Protein AF-A0A5D6Y4I4-F1 (afdb_monomer_lite)

Radius of gyration: 19.51 Å; chains: 1; bounding box: 63×28×42 Å

Sequence (166 aa):
MLDFLAGAKHALESTTLAMFSREFANFVTGATDKSEAADRLHSVLEPVSLDAFKDFIRQSERSGIRMEMLKLTIHAAYLVGAQYDRVPRGPTRNSLGAEVGGVPVDERLRIQVCFEITEHVNVKLPDDPEPGPVAKQNVAIWQFESLVTSLDAIEWRIEPLNLVSR

Secondary structure (DSSP, 8-state):
-HHHHHHHHHHHHHHHHHHT-HHHHHHHHTS-S--HHHHHHHHHB-HHHHHHHHHHHHHHHHTT-EEEEEEEEEEEEEEEEEEEEEEEPP--B-TTS-B-SSPPEEEEEEEEEEEEEEEEEEEE-TT-SSPPEEEEEEEEEEEEEEE-SSSS---EEEEEEEEE--

Structure (mmCIF, N/CA/C/O backbone):
data_AF-A0A5D6Y4I4-F1
#
_entry.id   AF-A0A5D6Y4I4-F1
#
loop_
_atom_site.group_PDB
_atom_site.id
_atom_site.type_symbol
_atom_site.label_atom_id
_atom_site.label_alt_id
_atom_site.label_comp_id
_atom_site.label_asym_id
_atom_site.label_entity_id
_atom_site.label_seq_id
_atom_site.pdbx_PDB_ins_code
_atom_site.Cartn_x
_atom_site.Cartn_y
_atom_site.Cartn_z
_atom_site.occupancy
_atom_site.B_iso_or_equiv
_atom_site.auth_seq_id
_atom_site.auth_comp_id
_atom_site.auth_asym_id
_atom_site.auth_atom_id
_atom_site.pdbx_PDB_model_num
ATOM 1 N N . MET A 1 1 ? 2.269 -12.316 -17.055 1.00 77.56 1 MET A N 1
ATOM 2 C CA . MET A 1 1 ? 1.259 -11.234 -16.931 1.00 77.56 1 MET A CA 1
ATOM 3 C C . MET A 1 1 ? 0.217 -11.554 -15.868 1.00 77.56 1 MET A C 1
ATOM 5 O O . MET A 1 1 ? 0.064 -10.764 -14.947 1.00 77.56 1 MET A O 1
ATOM 9 N N . LEU A 1 2 ? -0.460 -12.707 -15.952 1.00 85.62 2 LEU A N 1
ATOM 10 C CA . LEU A 1 2 ? -1.389 -13.158 -14.905 1.00 85.62 2 LEU A CA 1
ATOM 11 C C . LEU A 1 2 ? -0.712 -13.240 -13.528 1.00 85.62 2 LEU A C 1
ATOM 13 O O . LEU A 1 2 ? -1.247 -12.695 -12.568 1.00 85.62 2 LEU A O 1
ATOM 17 N N . ASP A 1 3 ? 0.497 -13.803 -13.463 1.00 87.62 3 ASP A N 1
ATOM 18 C CA . ASP A 1 3 ? 1.256 -13.916 -12.206 1.00 87.62 3 ASP A CA 1
ATOM 19 C C . ASP A 1 3 ? 1.609 -12.552 -11.605 1.00 87.62 3 ASP A C 1
ATOM 21 O O . ASP A 1 3 ? 1.513 -12.359 -10.396 1.00 87.62 3 ASP A O 1
ATOM 25 N N . PHE A 1 4 ? 1.945 -11.573 -12.453 1.00 88.50 4 PHE A N 1
ATOM 26 C CA . PHE A 1 4 ? 2.218 -10.207 -12.006 1.00 88.50 4 PHE A CA 1
ATOM 27 C C . PHE A 1 4 ? 0.968 -9.565 -11.400 1.00 88.50 4 PHE A C 1
ATOM 29 O O . PHE A 1 4 ? 1.031 -9.048 -10.292 1.00 88.50 4 PHE A O 1
ATOM 36 N N . LEU A 1 5 ? -0.183 -9.631 -12.081 1.00 92.25 5 LEU A N 1
ATOM 37 C CA . LEU A 1 5 ? -1.432 -9.075 -11.549 1.00 92.25 5 LEU A CA 1
ATOM 38 C C . LEU A 1 5 ? -1.883 -9.798 -10.272 1.00 92.25 5 LEU A C 1
ATOM 40 O O . LEU A 1 5 ? -2.375 -9.149 -9.353 1.00 92.25 5 LEU A O 1
ATOM 44 N N . ALA A 1 6 ? -1.687 -11.115 -10.178 1.00 91.69 6 ALA A N 1
ATOM 45 C CA . ALA A 1 6 ? -1.949 -11.865 -8.952 1.00 91.69 6 ALA A CA 1
ATOM 46 C C . ALA A 1 6 ? -1.058 -11.382 -7.794 1.00 91.69 6 ALA A C 1
ATOM 48 O O . ALA A 1 6 ? -1.565 -11.100 -6.706 1.00 91.69 6 ALA A O 1
ATOM 49 N N . GLY A 1 7 ? 0.243 -11.202 -8.045 1.00 91.44 7 GLY A N 1
ATOM 50 C CA . GLY A 1 7 ? 1.181 -10.621 -7.084 1.00 91.44 7 GLY A CA 1
ATOM 51 C C . GLY A 1 7 ? 0.814 -9.189 -6.691 1.00 91.44 7 GLY A C 1
ATOM 52 O O . GLY A 1 7 ? 0.805 -8.863 -5.508 1.00 91.44 7 GLY A O 1
ATOM 53 N N . ALA A 1 8 ? 0.418 -8.354 -7.653 1.00 91.81 8 ALA A N 1
ATOM 54 C CA . ALA A 1 8 ? 0.005 -6.973 -7.421 1.00 91.81 8 ALA A CA 1
ATOM 55 C C . ALA A 1 8 ? -1.264 -6.886 -6.553 1.00 91.81 8 ALA A C 1
ATOM 57 O O . ALA A 1 8 ? -1.331 -6.053 -5.653 1.00 91.81 8 ALA A O 1
ATOM 58 N N . LYS A 1 9 ? -2.245 -7.779 -6.761 1.00 93.75 9 LYS A N 1
ATOM 59 C CA . LYS A 1 9 ? -3.434 -7.892 -5.895 1.00 93.75 9 LYS A CA 1
ATOM 60 C C . LYS A 1 9 ? -3.056 -8.273 -4.465 1.00 93.75 9 LYS A C 1
ATOM 62 O O . LYS A 1 9 ? -3.550 -7.657 -3.525 1.00 93.75 9 LYS A O 1
ATOM 67 N N . HIS A 1 10 ? -2.174 -9.260 -4.307 1.00 92.38 10 HIS A N 1
ATOM 68 C CA . HIS A 1 10 ? -1.696 -9.670 -2.988 1.00 92.38 10 HIS A CA 1
ATOM 69 C C . HIS A 1 10 ? -0.935 -8.538 -2.285 1.00 92.38 10 HIS A C 1
ATOM 71 O O . HIS A 1 10 ? -1.142 -8.282 -1.098 1.00 92.38 10 HIS A O 1
ATOM 77 N N . ALA A 1 11 ? -0.079 -7.829 -3.022 1.00 91.25 11 ALA A N 1
ATOM 78 C CA . ALA A 1 11 ? 0.660 -6.687 -2.511 1.00 91.25 11 ALA A CA 1
ATOM 79 C C . ALA A 1 11 ? -0.280 -5.554 -2.074 1.00 91.25 11 ALA A C 1
ATOM 81 O O . ALA A 1 11 ? -0.113 -5.045 -0.972 1.00 91.25 11 ALA A O 1
ATOM 82 N N . LEU A 1 12 ? -1.297 -5.223 -2.878 1.00 92.19 12 LEU A N 1
ATOM 83 C CA . LEU A 1 12 ? -2.336 -4.255 -2.519 1.00 92.19 12 LEU A CA 1
ATOM 84 C C . LEU A 1 12 ? -3.022 -4.620 -1.205 1.00 92.19 12 LEU A C 1
ATOM 86 O O . LEU A 1 12 ? -2.976 -3.854 -0.249 1.00 92.19 12 LEU A O 1
ATOM 90 N N . GLU A 1 13 ? -3.633 -5.803 -1.150 1.00 92.62 13 GLU A N 1
ATOM 91 C CA . GLU A 1 13 ? -4.399 -6.243 0.015 1.00 92.62 13 GLU A CA 1
ATOM 92 C C . GLU A 1 13 ? -3.547 -6.227 1.282 1.00 92.62 13 GLU A C 1
ATOM 94 O O . GLU A 1 13 ? -3.915 -5.633 2.295 1.00 92.62 13 GLU A O 1
ATOM 99 N N . SER A 1 14 ? -2.372 -6.838 1.210 1.00 91.94 14 SER A N 1
ATOM 100 C CA . SER A 1 14 ? -1.529 -7.021 2.379 1.00 91.94 14 SER A CA 1
ATOM 101 C C . SER A 1 14 ? -0.873 -5.732 2.880 1.00 91.94 14 SER A C 1
ATOM 103 O O . SER A 1 14 ? -0.790 -5.524 4.091 1.00 91.94 14 SER A O 1
ATOM 105 N N . THR A 1 15 ? -0.458 -4.845 1.974 1.00 92.31 15 THR A N 1
ATOM 106 C CA . THR A 1 15 ? 0.097 -3.533 2.322 1.00 92.31 15 THR A CA 1
ATOM 107 C C . THR A 1 15 ? -0.994 -2.619 2.871 1.00 92.31 15 THR A C 1
ATOM 109 O O . THR A 1 15 ? -0.792 -2.013 3.918 1.00 92.31 15 THR A O 1
ATOM 112 N N . THR A 1 16 ? -2.178 -2.563 2.252 1.00 91.81 16 THR A N 1
ATOM 113 C CA . THR A 1 16 ? -3.297 -1.748 2.751 1.00 91.81 16 THR A CA 1
ATOM 114 C C . THR A 1 16 ? -3.770 -2.205 4.134 1.00 91.81 16 THR A C 1
ATOM 116 O O . THR A 1 16 ? -4.002 -1.366 5.004 1.00 91.81 16 THR A O 1
ATOM 119 N N . LEU A 1 17 ? -3.863 -3.517 4.380 1.00 93.31 17 LEU A N 1
ATOM 120 C CA . LEU A 1 17 ? -4.191 -4.045 5.709 1.00 93.31 17 LEU A CA 1
ATOM 121 C C . LEU A 1 17 ? -3.131 -3.670 6.752 1.00 93.31 17 LEU A C 1
ATOM 123 O O . LEU A 1 17 ? -3.484 -3.249 7.849 1.00 93.31 17 LEU A O 1
ATOM 127 N N . ALA A 1 18 ? -1.841 -3.767 6.411 1.00 94.31 18 ALA A N 1
ATOM 128 C CA . ALA A 1 18 ? -0.761 -3.368 7.312 1.00 94.31 18 ALA A CA 1
ATOM 129 C C . ALA A 1 18 ? -0.790 -1.857 7.613 1.00 94.31 18 ALA A C 1
ATOM 131 O O . ALA A 1 18 ? -0.692 -1.468 8.778 1.00 94.31 18 ALA A O 1
ATOM 132 N N . MET A 1 19 ? -0.982 -1.019 6.584 1.00 92.81 19 MET A N 1
ATOM 133 C CA . MET A 1 19 ? -1.056 0.446 6.689 1.00 92.81 19 MET A CA 1
ATOM 134 C C . MET A 1 19 ? -2.136 0.898 7.674 1.00 92.81 19 MET A C 1
ATOM 136 O O . MET A 1 19 ? -1.897 1.761 8.514 1.00 92.81 19 MET A O 1
ATOM 140 N N . PHE A 1 20 ? -3.318 0.297 7.602 1.00 93.50 20 PHE A N 1
ATOM 141 C CA . PHE A 1 20 ? -4.456 0.657 8.447 1.00 93.50 20 PHE A CA 1
ATOM 142 C C . PHE A 1 20 ? -4.683 -0.348 9.582 1.00 93.50 20 PHE A C 1
ATOM 144 O O . PHE A 1 20 ? -5.814 -0.545 10.020 1.00 93.50 20 PHE A O 1
ATOM 151 N N . SER A 1 21 ? -3.622 -1.001 10.058 1.00 95.00 21 SER A N 1
ATOM 152 C CA . SER A 1 21 ? -3.686 -1.866 11.236 1.00 95.00 21 SER A CA 1
ATOM 153 C C . SER A 1 21 ? -3.526 -1.057 12.524 1.00 95.00 21 SER A C 1
ATOM 155 O O . SER A 1 21 ? -2.795 -0.060 12.581 1.00 95.00 21 SER A O 1
ATOM 157 N N . ARG A 1 22 ? -4.152 -1.521 13.613 1.00 94.06 22 ARG A N 1
ATOM 158 C CA . ARG A 1 22 ? -3.937 -0.918 14.937 1.00 94.06 22 ARG A CA 1
ATOM 159 C C . ARG A 1 22 ? -2.493 -1.061 15.412 1.00 94.06 22 ARG A C 1
ATOM 161 O O . ARG A 1 22 ? -1.985 -0.170 16.088 1.00 94.06 22 ARG A O 1
ATOM 168 N N . GLU A 1 23 ? -1.842 -2.163 15.050 1.00 95.94 23 GLU A N 1
ATOM 169 C CA . GLU A 1 23 ? -0.432 -2.416 15.342 1.00 95.94 23 GLU A CA 1
ATOM 170 C C . GLU A 1 23 ? 0.456 -1.302 14.775 1.00 95.94 23 GLU A C 1
ATOM 172 O O . GLU A 1 23 ? 1.204 -0.667 15.520 1.00 95.94 23 GLU A O 1
ATOM 177 N N . PHE A 1 24 ? 0.303 -0.993 13.483 1.00 96.25 24 PHE A N 1
ATOM 178 C CA . PHE A 1 24 ? 1.072 0.069 12.846 1.00 96.25 24 PHE A CA 1
ATOM 179 C C . PHE A 1 24 ? 0.761 1.442 13.454 1.00 96.25 24 PHE A C 1
ATOM 181 O O . PHE A 1 24 ? 1.678 2.205 13.757 1.00 96.25 24 PHE A O 1
ATOM 188 N N . ALA A 1 25 ? -0.514 1.750 13.718 1.00 95.44 25 ALA A N 1
ATOM 189 C CA . ALA A 1 25 ? -0.898 3.007 14.362 1.00 95.44 25 ALA A CA 1
ATOM 190 C C . ALA A 1 25 ? -0.272 3.175 15.760 1.00 95.44 25 ALA A C 1
ATOM 192 O O . ALA A 1 25 ? 0.212 4.258 16.105 1.00 95.44 25 ALA A O 1
ATOM 193 N N . ASN A 1 26 ? -0.238 2.109 16.562 1.00 96.00 26 ASN A N 1
ATOM 194 C CA . ASN A 1 26 ? 0.407 2.106 17.876 1.00 96.00 26 ASN A CA 1
ATOM 195 C C . ASN A 1 26 ? 1.920 2.331 17.769 1.00 96.00 26 ASN A C 1
ATOM 197 O O . ASN A 1 26 ? 2.473 3.116 18.538 1.00 96.00 26 ASN A O 1
ATOM 201 N N . PHE A 1 27 ? 2.578 1.720 16.785 1.00 97.06 27 PHE A N 1
ATOM 202 C CA . PHE A 1 27 ? 3.996 1.958 16.527 1.00 97.06 27 PHE A CA 1
ATOM 203 C C . PHE A 1 27 ? 4.270 3.416 16.141 1.00 97.06 27 PHE A C 1
ATOM 205 O O . PHE A 1 27 ? 5.109 4.089 16.735 1.00 97.06 27 PHE A O 1
ATOM 212 N N . VAL A 1 28 ? 3.499 3.951 15.196 1.00 96.00 28 VAL A N 1
ATOM 213 C CA . VAL A 1 28 ? 3.662 5.321 14.688 1.00 96.00 28 VAL A CA 1
ATOM 214 C C . VAL A 1 28 ? 3.421 6.392 15.757 1.00 96.00 28 VAL A C 1
ATOM 216 O O . VAL A 1 28 ? 4.055 7.456 15.726 1.00 96.00 28 VAL A O 1
ATOM 219 N N . THR A 1 29 ? 2.517 6.119 16.699 1.00 95.19 29 THR A N 1
ATOM 220 C CA . THR A 1 29 ? 2.201 7.005 17.829 1.00 95.19 29 THR A CA 1
ATOM 221 C C . THR A 1 29 ? 3.125 6.815 19.035 1.00 95.19 29 THR A C 1
ATOM 223 O O . THR A 1 29 ? 3.034 7.595 19.981 1.00 95.19 29 THR A O 1
ATOM 226 N N . GLY A 1 30 ? 4.036 5.836 19.000 1.00 94.25 30 GLY A N 1
ATOM 227 C CA . GLY A 1 30 ? 4.965 5.543 20.095 1.00 94.25 30 GLY A CA 1
ATOM 228 C C . GLY A 1 30 ? 4.340 4.769 21.260 1.00 94.25 30 GLY A C 1
ATOM 229 O O . GLY A 1 30 ? 4.914 4.733 22.342 1.00 94.25 30 GLY A O 1
ATOM 230 N N . ALA A 1 31 ? 3.169 4.157 21.066 1.00 94.56 31 ALA A N 1
ATOM 231 C CA . ALA A 1 31 ? 2.573 3.252 22.050 1.00 94.56 31 ALA A CA 1
ATOM 232 C C . ALA A 1 31 ? 3.285 1.885 22.095 1.00 94.56 31 ALA A C 1
ATOM 234 O O . ALA A 1 31 ? 3.183 1.173 23.092 1.00 94.56 31 ALA A O 1
ATOM 235 N N . THR A 1 32 ? 3.995 1.516 21.024 1.00 94.88 32 THR A N 1
ATOM 236 C CA . THR A 1 32 ? 4.808 0.295 20.927 1.00 94.88 32 THR A CA 1
ATOM 237 C C . THR A 1 32 ? 6.107 0.564 20.171 1.00 94.88 32 THR A C 1
ATOM 239 O O . THR A 1 32 ? 6.091 1.246 19.152 1.00 94.88 32 THR A O 1
ATOM 242 N N . ASP A 1 33 ? 7.217 -0.039 20.602 1.00 91.88 33 ASP A N 1
ATOM 243 C CA . ASP A 1 33 ? 8.540 0.189 19.988 1.00 91.88 33 ASP A CA 1
ATOM 244 C C . ASP A 1 33 ? 8.821 -0.675 18.746 1.00 91.88 33 ASP A C 1
ATOM 246 O O . ASP A 1 33 ? 9.778 -0.424 18.016 1.00 91.88 33 ASP A O 1
ATOM 250 N N . LYS A 1 34 ? 8.026 -1.728 18.515 1.00 93.31 34 LYS A N 1
ATOM 251 C CA . LYS A 1 34 ? 8.208 -2.695 17.420 1.00 93.31 34 LYS A CA 1
ATOM 252 C C . LYS A 1 34 ? 6.885 -2.981 16.725 1.00 93.31 34 LYS A C 1
ATOM 254 O O . LYS A 1 34 ? 5.847 -3.000 17.386 1.00 93.31 34 LYS A O 1
ATOM 259 N N . SER A 1 35 ? 6.941 -3.230 15.419 1.00 95.62 35 SER A N 1
ATOM 260 C CA . SER A 1 35 ? 5.790 -3.651 14.621 1.00 95.62 35 SER A CA 1
ATOM 261 C C . SER A 1 35 ? 6.250 -4.399 13.367 1.00 95.62 35 SER A C 1
ATOM 263 O O . SER A 1 35 ? 7.004 -3.856 12.562 1.00 95.62 35 SER A O 1
ATOM 265 N N . GLU A 1 36 ? 5.750 -5.620 13.181 1.00 94.69 36 GLU A N 1
ATOM 266 C CA . GLU A 1 36 ? 5.950 -6.401 11.956 1.00 94.69 36 GLU A CA 1
ATOM 267 C C . GLU A 1 36 ? 5.272 -5.717 10.764 1.00 94.69 36 GLU A C 1
ATOM 269 O O . GLU A 1 36 ? 5.806 -5.714 9.652 1.00 94.69 36 GLU A O 1
ATOM 274 N N . ALA A 1 37 ? 4.121 -5.073 10.996 1.00 93.00 37 ALA A N 1
ATOM 275 C CA . ALA A 1 37 ? 3.475 -4.239 9.989 1.00 93.00 37 ALA A CA 1
ATOM 276 C C . ALA A 1 37 ? 4.399 -3.091 9.545 1.00 93.00 37 ALA A C 1
ATOM 278 O O . ALA A 1 37 ? 4.535 -2.852 8.347 1.00 93.00 37 ALA A O 1
ATOM 279 N N . ALA A 1 38 ? 5.087 -2.418 10.473 1.00 93.62 38 ALA A N 1
ATOM 280 C CA . ALA A 1 38 ? 6.042 -1.365 10.131 1.00 93.62 38 ALA A CA 1
ATOM 281 C C . ALA A 1 38 ? 7.250 -1.894 9.340 1.00 93.62 38 ALA A C 1
ATOM 283 O O . ALA A 1 38 ? 7.609 -1.292 8.325 1.00 93.62 38 ALA A O 1
ATOM 284 N N . ASP A 1 39 ? 7.831 -3.023 9.756 1.00 93.56 39 ASP A N 1
ATOM 285 C CA . ASP A 1 39 ? 8.965 -3.652 9.065 1.00 93.56 39 ASP A CA 1
ATOM 286 C C . ASP A 1 39 ? 8.596 -4.045 7.627 1.00 93.56 39 ASP A C 1
ATOM 288 O O . ASP A 1 39 ? 9.344 -3.788 6.679 1.00 93.56 39 ASP A O 1
ATOM 292 N N . ARG A 1 40 ? 7.395 -4.603 7.441 1.00 90.94 40 ARG A N 1
ATOM 293 C CA . ARG A 1 40 ? 6.855 -4.934 6.120 1.00 90.94 40 ARG A CA 1
ATOM 294 C C . ARG A 1 40 ? 6.634 -3.694 5.260 1.00 90.94 40 ARG A C 1
ATOM 296 O O . ARG A 1 40 ? 6.984 -3.686 4.085 1.00 90.94 40 ARG A O 1
ATOM 303 N N . LEU A 1 41 ? 6.030 -2.647 5.815 1.00 90.62 41 LEU A N 1
ATOM 304 C CA . LEU A 1 41 ? 5.765 -1.426 5.055 1.00 90.62 41 LEU A CA 1
ATOM 305 C C . LEU A 1 41 ? 7.064 -0.738 4.633 1.00 90.62 41 LEU A C 1
ATOM 307 O O . LEU A 1 41 ? 7.132 -0.207 3.529 1.00 90.62 41 LEU A O 1
ATOM 311 N N . HIS A 1 42 ? 8.109 -0.808 5.458 1.00 90.00 42 HIS A N 1
ATOM 312 C CA . HIS A 1 42 ? 9.433 -0.295 5.119 1.00 90.00 42 HIS A CA 1
ATOM 313 C C . HIS A 1 42 ? 10.099 -1.049 3.957 1.00 90.00 42 HIS A C 1
ATOM 315 O O . HIS A 1 42 ? 10.866 -0.450 3.205 1.00 90.00 42 HIS A O 1
ATOM 321 N N . SER A 1 43 ? 9.840 -2.350 3.793 1.00 85.75 43 SER A N 1
ATOM 322 C CA . SER A 1 43 ? 10.424 -3.121 2.687 1.00 85.75 43 SER A CA 1
ATOM 323 C C . SER A 1 43 ? 9.687 -2.937 1.359 1.00 85.75 43 SER A C 1
ATOM 325 O O . SER A 1 43 ? 10.297 -3.109 0.305 1.00 85.75 43 SER A O 1
ATOM 327 N N . VAL A 1 44 ? 8.402 -2.574 1.399 1.00 84.94 44 VAL A N 1
ATOM 328 C CA . VAL A 1 44 ? 7.540 -2.513 0.208 1.00 84.94 44 VAL A CA 1
ATOM 329 C C . VAL A 1 44 ? 7.305 -1.086 -0.288 1.00 84.94 44 VAL A C 1
ATOM 331 O O . VAL A 1 44 ? 7.270 -0.865 -1.499 1.00 84.94 44 VAL A O 1
ATOM 334 N N . LEU A 1 45 ? 7.121 -0.119 0.611 1.00 83.94 45 LEU A N 1
ATOM 335 C CA . LEU A 1 45 ? 6.813 1.261 0.239 1.00 83.94 45 LEU A CA 1
ATOM 336 C C . LEU A 1 45 ? 8.080 2.078 0.003 1.00 83.94 45 LEU A C 1
ATOM 338 O O . LEU A 1 45 ? 9.123 1.859 0.622 1.00 83.94 45 LEU A O 1
ATOM 342 N N . GLU A 1 46 ? 7.971 3.093 -0.850 1.00 82.56 46 GLU A N 1
ATOM 343 C CA . GLU A 1 46 ? 9.001 4.123 -0.893 1.00 82.56 46 GLU A CA 1
ATOM 344 C C . GLU A 1 46 ? 9.103 4.865 0.454 1.00 82.56 46 GLU A C 1
ATOM 346 O O . GLU A 1 46 ? 8.072 5.193 1.051 1.00 82.56 46 GLU A O 1
ATOM 351 N N . PRO A 1 47 ? 10.324 5.190 0.932 1.00 83.44 47 PRO A N 1
ATOM 352 C CA . PRO A 1 47 ? 10.509 5.845 2.227 1.00 83.44 47 PRO A CA 1
ATOM 353 C C . PRO A 1 47 ? 9.706 7.140 2.381 1.00 83.44 47 PRO A C 1
ATOM 355 O O . PRO A 1 47 ? 9.088 7.360 3.418 1.00 83.44 47 PRO A O 1
ATOM 358 N N . VAL A 1 48 ? 9.652 7.963 1.327 1.00 80.56 48 VAL A N 1
ATOM 359 C CA . VAL A 1 48 ? 8.909 9.233 1.335 1.00 80.56 48 VAL A CA 1
ATOM 360 C C . VAL A 1 48 ? 7.405 8.991 1.485 1.00 80.56 48 VAL A C 1
ATOM 362 O O . VAL A 1 48 ? 6.754 9.666 2.281 1.00 80.56 48 VAL A O 1
ATOM 365 N N . SER A 1 49 ? 6.850 8.003 0.775 1.00 82.94 49 SER A N 1
ATOM 366 C CA . SER A 1 49 ? 5.437 7.629 0.893 1.00 82.94 49 SER A CA 1
ATOM 367 C C . SER A 1 49 ? 5.114 7.068 2.278 1.00 82.94 49 SER A C 1
ATOM 369 O O . SER A 1 49 ? 4.085 7.416 2.859 1.00 82.94 49 SER A O 1
ATOM 371 N N . LEU A 1 50 ? 5.999 6.232 2.833 1.00 87.00 50 LEU A N 1
ATOM 372 C CA . LEU A 1 50 ? 5.839 5.689 4.179 1.00 87.00 50 LEU A CA 1
ATOM 373 C C . LEU A 1 50 ? 5.857 6.800 5.234 1.00 87.00 50 LEU A C 1
ATOM 375 O O . LEU A 1 50 ? 5.003 6.813 6.117 1.00 87.00 50 LEU A O 1
ATOM 379 N N . ASP A 1 51 ? 6.798 7.737 5.153 1.00 89.25 51 ASP A N 1
ATOM 380 C CA . ASP A 1 51 ? 6.907 8.821 6.128 1.00 89.25 51 ASP A CA 1
ATOM 381 C C . ASP A 1 51 ? 5.720 9.789 6.047 1.00 89.25 51 ASP A C 1
ATOM 383 O O . ASP A 1 51 ? 5.133 10.110 7.083 1.00 89.25 51 ASP A O 1
ATOM 387 N N . ALA A 1 52 ? 5.271 10.145 4.838 1.00 88.00 52 ALA A N 1
ATOM 388 C CA . ALA A 1 52 ? 4.044 10.919 4.652 1.00 88.00 52 ALA A CA 1
ATOM 389 C C . ALA A 1 52 ? 2.823 10.215 5.274 1.00 88.00 52 ALA A C 1
ATOM 391 O O . ALA A 1 52 ? 1.986 10.847 5.924 1.00 88.00 52 ALA A O 1
ATOM 392 N N . PHE A 1 53 ? 2.735 8.891 5.129 1.00 90.69 53 PHE A N 1
ATOM 393 C CA . PHE A 1 53 ? 1.651 8.117 5.720 1.00 90.69 53 PHE A CA 1
ATOM 394 C C . PHE A 1 53 ? 1.741 8.037 7.253 1.00 90.69 53 PHE A C 1
ATOM 396 O O . PHE A 1 53 ? 0.724 8.168 7.936 1.00 90.69 53 PHE A O 1
ATOM 403 N N . LYS A 1 54 ? 2.945 7.899 7.828 1.00 93.62 54 LYS A N 1
ATOM 404 C CA . LYS A 1 54 ? 3.136 7.989 9.287 1.00 93.62 54 LYS A CA 1
ATOM 405 C C . LYS A 1 54 ? 2.638 9.330 9.821 1.00 93.62 54 LYS A C 1
ATOM 407 O O . LYS A 1 54 ? 1.968 9.362 10.852 1.00 93.62 54 LYS A O 1
ATOM 412 N N . ASP A 1 55 ? 2.931 10.426 9.129 1.00 93.06 55 ASP A N 1
ATOM 413 C CA . ASP A 1 55 ? 2.479 11.756 9.538 1.00 93.06 55 ASP A CA 1
ATOM 414 C C . ASP A 1 55 ? 0.955 11.898 9.465 1.00 93.06 55 ASP A C 1
ATOM 416 O O . ASP A 1 55 ? 0.346 12.399 10.415 1.00 93.06 55 ASP A O 1
ATOM 420 N N . PHE A 1 56 ? 0.326 11.361 8.415 1.00 92.06 56 PHE A N 1
ATOM 421 C CA . PHE A 1 56 ? -1.133 11.266 8.316 1.00 92.06 56 PHE A CA 1
ATOM 422 C C . PHE A 1 56 ? -1.753 10.506 9.503 1.00 92.06 56 PHE A C 1
ATOM 424 O O . PHE A 1 56 ? -2.717 10.983 10.110 1.00 92.06 56 PHE A O 1
ATOM 431 N N . ILE A 1 57 ? -1.187 9.356 9.884 1.00 94.06 57 ILE A N 1
ATOM 432 C CA . ILE A 1 57 ? -1.666 8.567 11.028 1.00 94.06 57 ILE A CA 1
ATOM 433 C C . ILE A 1 57 ? -1.495 9.339 12.341 1.00 94.06 57 ILE A C 1
ATOM 435 O O . ILE A 1 57 ? -2.438 9.420 13.130 1.00 94.06 57 ILE A O 1
ATOM 439 N N . ARG A 1 58 ? -0.333 9.969 12.572 1.00 94.88 58 ARG A N 1
ATOM 440 C CA . ARG A 1 58 ? -0.099 10.796 13.773 1.00 94.88 58 ARG A CA 1
ATOM 441 C C . ARG A 1 58 ? -1.108 11.927 13.880 1.00 94.88 58 ARG A C 1
ATOM 443 O O . ARG A 1 58 ? -1.601 12.198 14.973 1.00 94.88 58 ARG A O 1
ATOM 450 N N . GLN A 1 59 ? -1.385 12.604 12.770 1.00 93.88 59 GLN A N 1
ATOM 451 C CA . GLN A 1 59 ? -2.347 13.697 12.738 1.00 93.88 59 GLN A CA 1
ATOM 452 C C . GLN A 1 59 ? -3.761 13.191 13.037 1.00 93.88 59 GLN A C 1
ATOM 454 O O . GLN A 1 59 ? -4.424 13.745 13.910 1.00 93.88 59 GLN A O 1
ATOM 459 N N . SER A 1 60 ? -4.183 12.111 12.378 1.00 91.75 60 SER A N 1
ATOM 460 C CA . SER A 1 60 ? -5.511 11.517 12.559 1.00 91.75 60 SER A CA 1
ATOM 461 C C . SER A 1 60 ? -5.744 11.078 14.008 1.00 91.75 60 SER A C 1
ATOM 463 O O . SER A 1 60 ? -6.721 11.499 14.627 1.00 91.75 60 SER A O 1
ATOM 465 N N . GLU A 1 61 ? -4.802 10.332 14.598 1.00 92.62 61 GLU A N 1
ATOM 466 C CA . GLU A 1 61 ? -4.906 9.858 15.986 1.00 92.62 61 GLU A CA 1
ATOM 467 C C . GLU A 1 61 ? -4.930 11.018 16.993 1.00 92.62 61 GLU A C 1
ATOM 469 O O . GLU A 1 61 ? -5.708 10.985 17.948 1.00 92.62 61 GLU A O 1
ATOM 474 N N . ARG A 1 62 ? -4.130 12.076 16.777 1.00 92.88 62 ARG A N 1
ATOM 475 C CA . ARG A 1 62 ? -4.157 13.294 17.614 1.00 92.88 62 ARG A CA 1
ATOM 476 C C . ARG A 1 62 ? -5.498 14.012 17.555 1.00 92.88 62 ARG A C 1
ATOM 478 O O . ARG A 1 62 ? -5.925 14.580 18.555 1.00 92.88 62 ARG A O 1
ATOM 485 N N . SER A 1 63 ? -6.153 13.978 16.400 1.00 92.06 63 SER A N 1
ATOM 486 C CA . SER A 1 63 ? -7.499 14.511 16.212 1.00 92.06 63 SER A CA 1
ATOM 487 C C . SER A 1 63 ? -8.594 13.564 16.701 1.00 92.06 63 SER A C 1
ATOM 489 O O . SER A 1 63 ? -9.757 13.891 16.520 1.00 92.06 63 SER A O 1
ATOM 491 N N . GLY A 1 64 ? -8.261 12.414 17.302 1.00 90.31 64 GLY A N 1
ATOM 492 C CA . GLY A 1 64 ? -9.229 11.420 17.776 1.00 90.31 64 GLY A CA 1
ATOM 493 C C . GLY A 1 64 ? -9.882 10.594 16.663 1.00 90.31 64 GLY A C 1
ATOM 494 O O . GLY A 1 64 ? -10.814 9.840 16.937 1.00 90.31 64 GLY A O 1
ATOM 495 N N . ILE A 1 65 ? -9.394 10.714 15.426 1.00 90.69 65 ILE A N 1
ATOM 496 C CA . ILE A 1 65 ? -9.854 9.939 14.275 1.00 90.69 65 ILE A CA 1
ATOM 497 C C . ILE A 1 65 ? -9.049 8.646 14.222 1.00 90.69 65 ILE A C 1
ATOM 499 O O . ILE A 1 65 ? -7.819 8.671 14.183 1.00 90.69 65 ILE A O 1
ATOM 503 N N . ARG A 1 66 ? -9.741 7.508 14.185 1.00 89.88 66 ARG A N 1
ATOM 504 C CA . ARG A 1 66 ? -9.105 6.198 14.011 1.00 89.88 66 ARG A CA 1
ATOM 505 C C . ARG A 1 66 ? -9.687 5.498 12.807 1.00 89.88 66 ARG A C 1
ATOM 507 O O . ARG A 1 66 ? -10.902 5.470 12.636 1.00 89.88 66 ARG A O 1
ATOM 514 N N . MET A 1 67 ? -8.809 4.920 12.004 1.00 89.19 67 MET A N 1
ATOM 515 C CA . MET A 1 67 ? -9.170 4.153 10.823 1.00 89.19 67 MET A CA 1
ATOM 516 C C . MET A 1 67 ? -8.538 2.776 10.941 1.00 89.19 67 MET A C 1
ATOM 518 O O . MET A 1 67 ? -7.331 2.671 11.146 1.00 89.19 67 MET A O 1
ATOM 522 N N . GLU A 1 68 ? -9.351 1.738 10.807 1.00 92.38 68 GLU A N 1
ATOM 523 C CA . GLU A 1 68 ? -8.889 0.357 10.787 1.00 92.38 68 GLU A CA 1
ATOM 524 C C . GLU A 1 68 ? -9.456 -0.353 9.562 1.00 92.38 68 GLU A C 1
ATOM 526 O O . GLU A 1 68 ? -10.670 -0.363 9.347 1.00 92.38 68 GLU A O 1
ATOM 531 N N . MET A 1 69 ? -8.583 -0.929 8.738 1.00 94.00 69 MET A N 1
ATOM 532 C CA . MET A 1 69 ? -9.010 -1.720 7.586 1.00 94.00 69 MET A CA 1
ATOM 533 C C . MET A 1 69 ? -9.350 -3.134 8.048 1.00 94.00 69 MET A C 1
ATOM 535 O O . MET A 1 69 ? -8.475 -3.882 8.470 1.00 94.00 69 MET A O 1
ATOM 539 N N . LEU A 1 70 ? -10.622 -3.510 7.934 1.00 92.94 70 LEU A N 1
ATOM 540 C CA . LEU A 1 70 ? -11.107 -4.840 8.304 1.00 92.94 70 LEU A CA 1
ATOM 541 C C . LEU A 1 70 ? -10.947 -5.832 7.153 1.00 92.94 70 LEU A C 1
ATOM 543 O O . LEU A 1 70 ? -10.630 -7.001 7.359 1.00 92.94 70 LEU A O 1
ATOM 547 N N . LYS A 1 71 ? -11.229 -5.371 5.931 1.00 93.19 71 LYS A N 1
ATOM 548 C CA . LYS A 1 71 ? -11.188 -6.195 4.725 1.00 93.19 71 LYS A CA 1
ATOM 549 C C . LYS A 1 71 ? -11.038 -5.327 3.485 1.00 93.19 71 LYS A C 1
ATOM 551 O O . LYS A 1 71 ? -11.686 -4.289 3.369 1.00 93.19 71 LYS A O 1
ATOM 556 N N . LEU A 1 72 ? -10.288 -5.833 2.512 1.00 94.31 72 LEU A N 1
ATOM 557 C CA . LEU A 1 72 ? -10.264 -5.306 1.157 1.00 94.31 72 LEU A CA 1
ATOM 558 C C . LEU A 1 72 ? -10.913 -6.309 0.197 1.00 94.31 72 LEU A C 1
ATOM 560 O O . LEU A 1 72 ? -10.573 -7.487 0.199 1.00 94.31 72 LEU A O 1
ATOM 564 N N . THR A 1 73 ? -11.851 -5.858 -0.631 1.00 95.75 73 THR A N 1
ATOM 565 C CA . THR A 1 73 ? -12.399 -6.667 -1.729 1.00 95.75 73 THR A CA 1
ATOM 566 C C . THR A 1 73 ? -11.923 -6.080 -3.049 1.00 95.75 73 THR A C 1
ATOM 568 O O . THR A 1 73 ? -12.212 -4.922 -3.328 1.00 95.75 73 THR A O 1
ATOM 571 N N . ILE A 1 74 ? -11.209 -6.864 -3.861 1.00 95.88 74 ILE A N 1
ATOM 572 C CA . ILE A 1 74 ? -10.704 -6.426 -5.170 1.00 95.88 74 ILE A CA 1
ATOM 573 C C . ILE A 1 74 ? -11.597 -6.996 -6.273 1.00 95.88 74 ILE A C 1
ATOM 575 O O . ILE A 1 74 ? -11.597 -8.208 -6.504 1.00 95.88 74 ILE A O 1
ATOM 579 N N . HIS A 1 75 ? -12.313 -6.118 -6.971 1.00 96.25 75 HIS A N 1
ATOM 580 C CA . HIS A 1 75 ? -13.248 -6.475 -8.044 1.00 96.25 75 HIS A CA 1
ATOM 581 C C . HIS A 1 75 ? -12.548 -6.591 -9.392 1.00 96.25 75 HIS A C 1
ATOM 583 O O . HIS A 1 75 ? -12.794 -7.531 -10.144 1.00 96.25 75 HIS A O 1
ATOM 589 N N . ALA A 1 76 ? -11.624 -5.671 -9.665 1.00 95.00 76 ALA A N 1
ATOM 590 C CA . ALA A 1 76 ? -10.845 -5.651 -10.893 1.00 95.00 76 ALA A CA 1
ATOM 591 C C . ALA A 1 76 ? -9.403 -5.207 -10.627 1.00 95.00 76 ALA A C 1
ATOM 593 O O . ALA A 1 76 ? -9.130 -4.447 -9.699 1.00 95.00 76 ALA A O 1
ATOM 594 N N . ALA A 1 77 ? -8.489 -5.700 -11.460 1.00 95.12 77 ALA A N 1
ATOM 595 C CA . ALA A 1 77 ? -7.099 -5.272 -11.515 1.00 95.12 77 ALA A CA 1
ATOM 596 C C . ALA A 1 77 ? -6.657 -5.277 -12.979 1.00 95.12 77 ALA A C 1
ATOM 598 O O . ALA A 1 77 ? -6.769 -6.308 -13.648 1.00 95.12 77 ALA A O 1
ATOM 599 N N . TYR A 1 78 ? -6.176 -4.147 -13.484 1.00 94.00 78 TYR A N 1
ATOM 600 C CA . TYR A 1 78 ? -5.734 -4.034 -14.871 1.00 94.00 78 TYR A CA 1
ATOM 601 C C . TYR A 1 78 ? -4.574 -3.055 -15.011 1.00 94.00 78 TYR A C 1
ATOM 603 O O . TYR A 1 78 ? -4.441 -2.097 -14.252 1.00 94.00 78 TYR A O 1
ATOM 611 N N . LEU A 1 79 ? -3.710 -3.317 -15.990 1.00 94.06 79 LEU A N 1
ATOM 612 C CA . LEU A 1 79 ? -2.606 -2.423 -16.312 1.00 94.06 79 LEU A CA 1
ATOM 613 C C . LEU A 1 79 ? -3.142 -1.141 -16.944 1.00 94.06 79 LEU A C 1
ATOM 615 O O . LEU A 1 79 ? -3.971 -1.200 -17.851 1.00 94.06 79 LEU A O 1
ATOM 619 N N . VAL A 1 80 ? -2.624 -0.002 -16.499 1.00 93.31 80 VAL A N 1
ATOM 620 C CA . VAL A 1 80 ? -2.914 1.308 -17.105 1.00 93.31 80 VAL A CA 1
ATOM 621 C C . VAL A 1 80 ? -1.688 1.938 -17.756 1.00 93.31 80 VAL A C 1
ATOM 623 O O . VAL A 1 80 ? -1.835 2.804 -18.613 1.00 93.31 80 VAL A O 1
ATOM 626 N N . GLY A 1 81 ? -0.486 1.463 -17.422 1.00 90.00 81 GLY A N 1
ATOM 627 C CA . GLY A 1 81 ? 0.748 1.930 -18.039 1.00 90.00 81 GLY A CA 1
ATOM 628 C C . GLY A 1 81 ? 1.940 1.034 -17.724 1.00 90.00 81 GLY A C 1
ATOM 629 O O . GLY A 1 81 ? 1.979 0.366 -16.691 1.00 90.00 81 GLY A O 1
ATOM 630 N N . ALA A 1 82 ? 2.915 1.037 -18.627 1.00 90.94 82 ALA A N 1
ATOM 631 C CA . ALA A 1 82 ? 4.238 0.476 -18.405 1.00 90.94 82 ALA A CA 1
ATOM 632 C C . ALA A 1 82 ? 5.276 1.421 -19.015 1.00 90.94 82 ALA A C 1
ATOM 634 O O . ALA A 1 82 ? 5.086 1.914 -20.128 1.00 90.94 82 ALA A O 1
ATOM 635 N N . GLN A 1 83 ? 6.350 1.690 -18.281 1.00 89.25 83 GLN A N 1
ATOM 636 C CA . GLN A 1 83 ? 7.429 2.580 -18.695 1.00 89.25 83 GLN A CA 1
ATOM 637 C C . GLN A 1 83 ? 8.770 1.925 -18.396 1.00 89.25 83 GLN A C 1
ATOM 639 O O . GLN A 1 83 ? 8.950 1.318 -17.341 1.00 89.25 83 GLN A O 1
ATOM 644 N N . TYR A 1 84 ? 9.697 2.051 -19.338 1.00 87.31 84 TYR A N 1
ATOM 645 C CA . TYR A 1 84 ? 11.065 1.586 -19.192 1.00 87.31 84 TYR A CA 1
ATOM 646 C C . TYR A 1 84 ? 12.004 2.763 -19.406 1.00 87.31 84 TYR A C 1
ATOM 648 O O . TYR A 1 84 ? 12.076 3.305 -20.511 1.00 87.31 84 TYR A O 1
ATOM 656 N N . ASP A 1 85 ? 12.722 3.131 -18.355 1.00 83.44 85 ASP A N 1
ATOM 657 C CA . ASP A 1 85 ? 13.595 4.292 -18.342 1.00 83.44 85 ASP A CA 1
ATOM 658 C C . ASP A 1 85 ? 15.055 3.871 -18.190 1.00 83.44 85 ASP A C 1
ATOM 660 O O . ASP A 1 85 ? 15.408 3.010 -17.384 1.00 83.44 85 ASP A O 1
ATOM 664 N N . ARG A 1 86 ? 15.923 4.536 -18.953 1.00 81.06 86 ARG A N 1
ATOM 665 C CA . ARG A 1 86 ? 17.379 4.462 -18.819 1.00 81.06 86 ARG A CA 1
ATOM 666 C C . ARG A 1 86 ? 17.848 5.735 -18.127 1.00 81.06 86 ARG A C 1
ATOM 668 O O . ARG A 1 86 ? 17.899 6.794 -18.748 1.00 81.06 86 ARG A O 1
ATOM 675 N N . VAL A 1 87 ? 18.155 5.638 -16.839 1.00 73.62 87 VAL A N 1
ATOM 676 C CA . VAL A 1 87 ? 18.539 6.761 -15.983 1.00 73.62 87 VAL A CA 1
ATOM 677 C C . VAL A 1 87 ? 20.065 6.821 -15.879 1.00 73.62 87 VAL A C 1
ATOM 679 O O . VAL A 1 87 ? 20.675 5.903 -15.331 1.00 73.62 87 VAL A O 1
ATOM 682 N N . PRO A 1 88 ? 20.721 7.880 -16.377 1.00 64.81 88 PRO A N 1
ATOM 683 C CA . PRO A 1 88 ? 22.156 8.048 -16.186 1.00 64.81 88 PRO A CA 1
ATOM 684 C C . PRO A 1 88 ? 22.463 8.239 -14.693 1.00 64.81 88 PRO A C 1
ATOM 686 O O . PRO A 1 88 ? 21.897 9.131 -14.058 1.00 64.81 88 PRO A O 1
ATOM 689 N N . ARG A 1 89 ? 23.372 7.445 -14.116 1.00 61.12 89 ARG A N 1
ATOM 690 C CA . ARG A 1 89 ? 23.959 7.768 -12.807 1.00 61.12 89 ARG A CA 1
ATOM 691 C C . ARG A 1 89 ? 24.750 9.074 -12.953 1.00 61.12 89 ARG A C 1
ATOM 693 O O . ARG A 1 89 ? 25.313 9.340 -14.007 1.00 61.12 89 ARG A O 1
ATOM 700 N N . GLY A 1 90 ? 24.785 9.930 -11.932 1.00 56.88 90 GLY A N 1
ATOM 701 C CA . GLY A 1 90 ? 25.588 11.163 -11.984 1.00 56.88 90 GLY A CA 1
ATOM 702 C C . GLY A 1 90 ? 27.060 10.895 -12.366 1.00 56.88 90 GLY A C 1
ATOM 703 O O . GLY A 1 90 ? 27.512 9.751 -12.276 1.00 56.88 90 GLY A O 1
ATOM 704 N N . PRO A 1 91 ? 27.830 11.913 -12.794 1.00 55.66 91 PRO A N 1
ATOM 705 C CA . PRO A 1 91 ? 29.184 11.715 -13.309 1.00 55.66 91 PRO A CA 1
ATOM 706 C C . PRO A 1 91 ? 30.067 10.972 -12.298 1.00 55.66 91 PRO A C 1
ATOM 708 O O . PRO A 1 91 ? 30.387 11.483 -11.224 1.00 55.66 91 PRO A O 1
ATOM 711 N N . THR A 1 92 ? 30.484 9.756 -12.650 1.00 55.09 92 THR A N 1
ATOM 712 C CA . THR A 1 92 ? 31.470 8.986 -11.891 1.00 55.09 92 THR A CA 1
ATOM 713 C C . THR A 1 92 ? 32.858 9.555 -12.153 1.00 55.09 92 THR A C 1
ATOM 715 O O . THR A 1 92 ? 33.401 9.437 -13.254 1.00 55.09 92 THR A O 1
ATOM 718 N N . ARG A 1 93 ? 33.444 10.177 -11.128 1.00 58.22 93 ARG A N 1
ATOM 719 C CA . ARG A 1 93 ? 34.864 10.540 -11.114 1.00 58.22 93 ARG A CA 1
ATOM 720 C C . ARG A 1 93 ? 35.672 9.346 -10.619 1.00 58.22 93 ARG A C 1
ATOM 722 O O . ARG A 1 93 ? 35.304 8.729 -9.621 1.00 58.22 93 ARG A O 1
ATOM 729 N N . ASN A 1 94 ? 36.762 9.008 -11.303 1.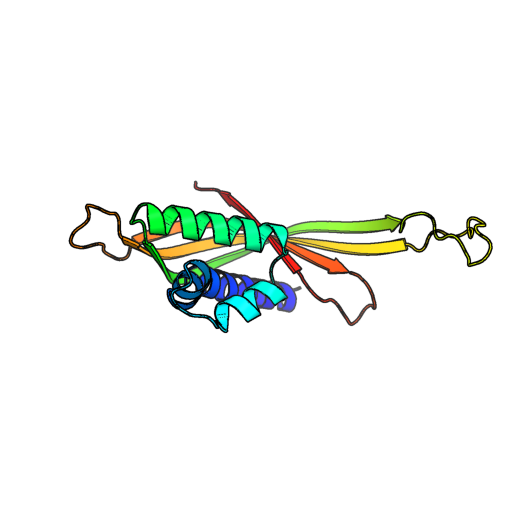00 61.69 94 ASN A N 1
ATOM 730 C CA . ASN A 1 94 ? 37.711 8.025 -10.774 1.00 61.69 94 ASN A CA 1
ATOM 731 C C . ASN A 1 94 ? 38.511 8.614 -9.592 1.00 61.69 94 ASN A C 1
ATOM 733 O O . ASN A 1 94 ? 38.384 9.793 -9.258 1.00 61.69 94 ASN A O 1
ATOM 737 N N . SER A 1 95 ? 39.380 7.808 -8.977 1.00 56.66 95 SER A N 1
ATOM 738 C CA . SER A 1 95 ? 40.270 8.223 -7.877 1.00 56.66 95 SER A CA 1
ATOM 739 C C . SER A 1 95 ? 41.238 9.366 -8.229 1.00 56.66 95 SER A C 1
ATOM 741 O O . SER A 1 95 ? 41.871 9.920 -7.335 1.00 56.66 95 SER A O 1
ATOM 743 N N . LEU A 1 96 ? 41.338 9.738 -9.509 1.00 62.66 96 LEU A N 1
ATOM 744 C CA . LEU A 1 96 ? 42.145 10.844 -10.032 1.00 62.66 96 LEU A CA 1
ATOM 745 C C . LEU A 1 96 ? 41.294 12.075 -10.399 1.00 62.66 96 LEU A C 1
ATOM 747 O O . LEU A 1 96 ? 41.811 13.038 -10.959 1.00 62.66 96 LEU A O 1
ATOM 751 N N . GLY A 1 97 ? 39.988 12.061 -10.111 1.00 59.31 97 GLY A N 1
ATOM 752 C CA . GLY A 1 97 ? 39.080 13.182 -10.361 1.00 59.31 97 GLY A CA 1
ATOM 753 C C . GLY A 1 97 ? 38.653 13.362 -11.822 1.00 59.31 97 GLY A C 1
ATOM 754 O O . GLY A 1 97 ? 37.915 14.310 -12.106 1.00 59.31 97 GLY A O 1
ATOM 755 N N . ALA A 1 98 ? 39.071 12.472 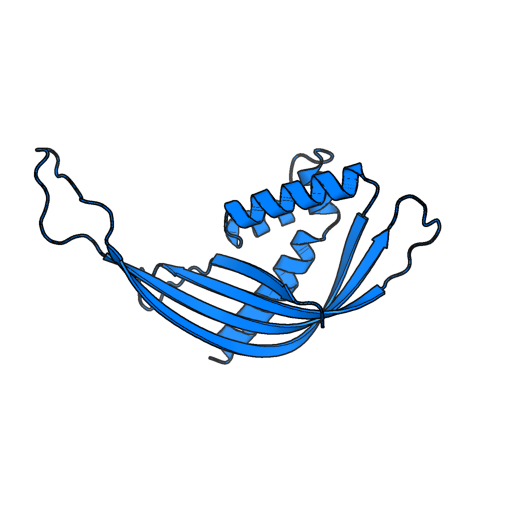-12.729 1.00 66.50 98 ALA A N 1
ATOM 756 C CA . ALA A 1 98 ? 38.703 12.509 -14.141 1.00 66.50 98 ALA A CA 1
ATOM 757 C C . ALA A 1 98 ? 37.291 11.948 -14.358 1.00 66.50 98 ALA A C 1
ATOM 759 O O . ALA A 1 98 ? 36.920 10.942 -13.744 1.00 66.50 98 ALA A O 1
ATOM 760 N N . GLU A 1 99 ? 36.519 12.584 -15.242 1.00 58.50 99 GLU A N 1
ATOM 761 C CA . GLU A 1 99 ? 35.242 12.040 -15.708 1.00 58.50 99 GLU A CA 1
ATOM 762 C C . GLU A 1 99 ? 35.500 10.755 -16.496 1.00 58.50 99 GLU A C 1
ATOM 764 O O . GLU A 1 99 ? 36.215 10.751 -17.500 1.00 58.50 99 GLU A O 1
ATOM 769 N N . VAL A 1 100 ? 34.944 9.645 -16.015 1.00 57.38 100 VAL A N 1
ATOM 770 C CA . VAL A 1 100 ? 35.016 8.368 -16.722 1.00 57.38 100 VAL A CA 1
ATOM 771 C C . VAL A 1 100 ? 33.904 8.357 -17.769 1.00 57.38 100 VAL A C 1
ATOM 773 O O . VAL A 1 100 ? 32.724 8.412 -17.427 1.00 57.38 100 VAL A O 1
ATOM 776 N N . GLY A 1 101 ? 34.276 8.325 -19.050 1.00 50.31 101 GLY A N 1
ATOM 777 C CA . GLY A 1 101 ? 33.326 8.203 -20.155 1.00 50.31 101 GLY A CA 1
ATOM 778 C C . GLY A 1 101 ? 32.558 6.878 -20.102 1.00 50.31 101 GLY A C 1
ATOM 779 O O . GLY A 1 101 ? 33.135 5.835 -19.804 1.00 50.31 101 GLY A O 1
ATOM 780 N N . GLY A 1 102 ? 31.260 6.936 -20.414 1.00 57.16 102 GLY A N 1
ATOM 781 C CA . GLY A 1 102 ? 30.314 5.833 -20.227 1.00 57.16 102 GLY A CA 1
ATOM 782 C C . GLY A 1 102 ? 29.587 5.984 -18.897 1.00 57.16 102 GLY A C 1
ATOM 783 O O . GLY A 1 102 ? 29.919 5.316 -17.924 1.00 57.16 102 GLY A O 1
ATOM 784 N N . VAL A 1 103 ? 28.616 6.899 -18.847 1.00 55.72 103 VAL A N 1
ATOM 785 C CA . VAL A 1 103 ? 27.785 7.090 -17.657 1.00 55.72 103 VAL A CA 1
ATOM 786 C C . VAL A 1 103 ? 27.103 5.756 -17.334 1.00 55.72 103 VAL A C 1
ATOM 788 O O . VAL A 1 103 ? 26.372 5.261 -18.195 1.00 55.72 103 VAL A O 1
ATOM 791 N N . PRO A 1 104 ? 27.333 5.141 -16.158 1.00 62.75 104 PRO A N 1
ATOM 792 C CA . PRO A 1 104 ? 26.606 3.941 -15.774 1.00 62.75 104 PRO A CA 1
ATOM 793 C C . PRO A 1 104 ? 25.112 4.252 -15.829 1.00 62.75 104 PRO A C 1
ATOM 795 O O . PRO A 1 104 ? 24.667 5.242 -15.256 1.00 62.75 104 PRO A O 1
ATOM 798 N N . VAL A 1 105 ? 24.349 3.455 -16.566 1.00 70.88 105 VAL A N 1
ATOM 799 C CA . VAL A 1 105 ? 22.911 3.661 -16.734 1.00 70.88 105 VAL A CA 1
ATOM 800 C C . VAL A 1 105 ? 22.199 2.690 -15.810 1.00 70.88 105 VAL A C 1
ATOM 802 O O . VAL A 1 105 ? 22.423 1.486 -15.911 1.00 70.88 105 VAL A O 1
ATOM 805 N N . ASP A 1 106 ? 21.359 3.210 -14.923 1.00 78.62 106 ASP A N 1
ATOM 806 C CA . ASP A 1 106 ? 20.359 2.401 -14.241 1.00 78.62 106 ASP A CA 1
ATOM 807 C C . ASP A 1 106 ? 19.162 2.220 -15.153 1.00 78.62 106 ASP A C 1
ATOM 809 O O . ASP A 1 106 ? 18.675 3.164 -15.773 1.00 78.62 106 ASP A O 1
ATOM 813 N N . GLU A 1 107 ? 18.677 0.996 -15.226 1.00 81.31 107 GLU A N 1
ATOM 814 C CA . GLU A 1 107 ? 17.478 0.667 -15.971 1.00 81.31 107 GLU A CA 1
ATOM 815 C C . GLU A 1 107 ? 16.333 0.511 -14.972 1.00 81.31 107 GLU A C 1
ATOM 817 O O . GLU A 1 107 ? 16.483 -0.129 -13.929 1.00 81.31 107 GLU A O 1
ATOM 822 N N . ARG A 1 108 ? 15.203 1.161 -15.248 1.00 84.00 108 ARG A N 1
ATOM 823 C CA . ARG A 1 108 ? 14.035 1.178 -14.367 1.00 84.00 108 ARG A CA 1
ATOM 824 C C . ARG A 1 108 ? 12.805 0.741 -15.129 1.00 84.00 108 ARG A C 1
ATOM 826 O O . ARG A 1 108 ? 12.517 1.275 -16.196 1.00 84.00 108 ARG A O 1
ATOM 833 N N . LEU A 1 109 ? 12.063 -0.193 -14.551 1.00 86.94 109 LEU A N 1
ATOM 834 C CA . LEU A 1 109 ? 10.755 -0.603 -15.041 1.00 86.94 109 LEU A CA 1
ATOM 835 C C . LEU A 1 109 ? 9.689 -0.094 -14.076 1.00 86.94 109 LEU A C 1
ATOM 837 O O . LEU A 1 109 ? 9.720 -0.416 -12.891 1.00 86.94 109 LEU A O 1
ATOM 841 N N . ARG A 1 110 ? 8.729 0.666 -14.597 1.00 89.12 110 ARG A N 1
ATOM 842 C CA . ARG A 1 110 ? 7.527 1.083 -13.876 1.00 89.12 110 ARG A CA 1
ATOM 843 C C . ARG A 1 110 ? 6.310 0.441 -14.501 1.00 89.12 110 ARG A C 1
ATOM 845 O O . ARG A 1 110 ? 6.123 0.508 -15.714 1.00 89.12 110 ARG A O 1
ATOM 852 N N . ILE A 1 111 ? 5.460 -0.142 -13.672 1.00 91.25 111 ILE A N 1
ATOM 853 C CA . ILE A 1 111 ? 4.169 -0.680 -14.083 1.00 91.25 111 ILE A CA 1
ATOM 854 C C . ILE A 1 111 ? 3.096 -0.063 -13.202 1.00 91.25 111 ILE A C 1
ATOM 856 O O . ILE A 1 111 ? 3.167 -0.132 -11.980 1.00 91.25 111 ILE A O 1
ATOM 860 N N . GLN A 1 112 ? 2.085 0.523 -13.829 1.00 92.94 112 GLN A N 1
ATOM 861 C CA . GLN A 1 112 ? 0.942 1.102 -13.141 1.00 92.94 112 GLN A CA 1
ATOM 862 C C . GLN A 1 112 ? -0.249 0.155 -13.255 1.00 92.94 112 GLN A C 1
ATOM 864 O O . GLN A 1 112 ? -0.648 -0.239 -14.357 1.00 92.94 112 GLN A O 1
ATOM 869 N N . VAL A 1 113 ? -0.820 -0.199 -12.108 1.00 94.19 113 VAL A N 1
ATOM 870 C CA . VAL A 1 113 ? -1.986 -1.077 -11.998 1.00 94.19 113 VAL A CA 1
ATOM 871 C C . VAL A 1 113 ? -3.129 -0.293 -11.381 1.00 94.19 113 VAL A C 1
ATOM 873 O O . VAL A 1 113 ? -2.978 0.295 -10.314 1.00 94.19 113 VAL A O 1
ATOM 876 N N . CYS A 1 114 ? -4.275 -0.296 -12.052 1.00 94.75 114 CYS A N 1
ATOM 877 C CA . CYS A 1 114 ? -5.517 0.229 -11.516 1.00 94.75 114 CYS A CA 1
ATOM 878 C C . CYS A 1 114 ? -6.306 -0.898 -10.857 1.00 94.75 114 CYS A C 1
ATOM 880 O O . CYS A 1 114 ? -6.456 -1.982 -11.431 1.00 94.75 114 CYS A O 1
ATOM 882 N N . PHE A 1 115 ? -6.824 -0.618 -9.668 1.00 95.31 115 PHE A N 1
ATOM 883 C CA . PHE A 1 115 ? -7.646 -1.522 -8.889 1.00 95.31 115 PHE A CA 1
ATOM 884 C C . PHE A 1 115 ? -9.004 -0.898 -8.608 1.00 95.31 115 PHE A C 1
ATOM 886 O O . PHE A 1 115 ? -9.095 0.220 -8.100 1.00 95.31 115 PHE A O 1
ATOM 893 N N . GLU A 1 116 ? -10.057 -1.658 -8.890 1.00 96.25 116 GLU A N 1
ATOM 894 C CA . GLU A 1 116 ? -11.406 -1.348 -8.427 1.00 96.25 116 GLU A CA 1
ATOM 895 C C . GLU A 1 116 ? -11.652 -2.134 -7.143 1.00 96.25 116 GLU A C 1
ATOM 897 O O . GLU A 1 116 ? -11.628 -3.372 -7.148 1.00 96.25 116 GLU A O 1
ATOM 902 N N . ILE A 1 117 ? -11.847 -1.421 -6.037 1.00 95.44 117 ILE A N 1
ATOM 903 C CA . ILE A 1 117 ? -11.853 -2.006 -4.697 1.00 95.44 117 ILE A CA 1
ATOM 904 C C . ILE A 1 117 ? -13.069 -1.582 -3.883 1.00 95.44 117 ILE A C 1
ATOM 906 O O . ILE A 1 117 ? -13.686 -0.539 -4.098 1.00 95.44 117 ILE A O 1
ATOM 910 N N . THR A 1 118 ? -13.403 -2.408 -2.900 1.00 95.88 118 THR A N 1
ATOM 911 C CA . THR A 1 118 ? -14.233 -2.013 -1.767 1.00 95.88 118 THR A CA 1
ATOM 912 C C . THR A 1 118 ? -13.442 -2.181 -0.485 1.00 95.88 118 THR A C 1
ATOM 914 O O . THR A 1 118 ? -13.021 -3.286 -0.139 1.00 95.88 118 THR A O 1
ATOM 917 N N . GLU A 1 119 ? -13.254 -1.070 0.208 1.00 93.88 119 GLU A N 1
ATOM 918 C CA . GLU A 1 119 ? -12.618 -0.992 1.513 1.00 93.88 119 GLU A CA 1
ATOM 919 C C . GLU A 1 119 ? -13.688 -1.135 2.589 1.00 93.88 119 GLU A C 1
ATOM 921 O O . GLU A 1 119 ? -14.648 -0.365 2.627 1.00 93.88 119 GLU A O 1
ATOM 926 N N . HIS A 1 120 ? -13.532 -2.121 3.464 1.00 94.12 120 HIS A N 1
ATOM 927 C CA . HIS A 1 120 ? -14.350 -2.258 4.659 1.00 94.12 120 HIS A CA 1
ATOM 928 C C . HIS A 1 120 ? -13.544 -1.714 5.828 1.00 94.12 120 HIS A C 1
ATOM 930 O O . HIS A 1 120 ? -12.616 -2.367 6.307 1.00 94.12 120 HIS A O 1
ATOM 936 N N . VAL A 1 121 ? -13.886 -0.505 6.257 1.00 91.50 121 VAL A N 1
ATOM 937 C CA . VAL A 1 121 ? -13.134 0.249 7.259 1.00 91.50 121 VAL A CA 1
ATOM 938 C C . VAL A 1 121 ? -13.980 0.492 8.490 1.00 91.50 121 VAL A C 1
ATOM 940 O O . VAL A 1 121 ? -15.143 0.876 8.389 1.00 91.50 121 VAL A O 1
ATOM 943 N N . ASN A 1 122 ? -13.390 0.315 9.661 1.00 91.12 122 ASN A N 1
ATOM 944 C CA . ASN A 1 122 ? -13.936 0.877 10.880 1.00 91.12 122 ASN A CA 1
ATOM 945 C C . ASN A 1 122 ? -13.373 2.291 11.045 1.00 91.12 122 ASN A C 1
ATOM 947 O O . ASN A 1 122 ? -12.153 2.467 11.085 1.00 91.12 122 ASN A O 1
ATOM 951 N N . VAL A 1 123 ? -14.246 3.297 11.093 1.00 88.25 123 VAL A N 1
ATOM 952 C CA . VAL A 1 123 ? -13.838 4.696 11.265 1.00 88.25 123 VAL A CA 1
ATOM 953 C C . VAL A 1 123 ? -14.448 5.219 12.547 1.00 88.25 123 VAL A C 1
ATOM 955 O O . VAL A 1 123 ? -15.651 5.431 12.613 1.00 88.25 123 VAL A O 1
ATOM 958 N N . LYS A 1 124 ? -13.608 5.469 13.548 1.00 88.50 124 LYS A N 1
ATOM 959 C CA . LYS A 1 124 ? -14.015 6.154 14.770 1.00 88.50 124 LYS A CA 1
ATOM 960 C C . LYS A 1 124 ? -13.729 7.640 14.637 1.00 88.50 124 LYS A C 1
ATOM 962 O O . LYS A 1 124 ? -12.577 8.018 14.433 1.00 88.50 124 LYS A O 1
ATOM 967 N N . LEU A 1 125 ? -14.763 8.458 14.786 1.00 88.12 125 LEU A N 1
ATOM 968 C CA . LEU A 1 125 ? -14.643 9.908 14.914 1.00 88.12 125 LEU A CA 1
ATOM 969 C C . LEU A 1 125 ? -14.674 10.317 16.401 1.00 88.12 125 LEU A C 1
ATOM 971 O O . LEU A 1 125 ? -15.143 9.535 17.231 1.00 88.12 125 LEU A O 1
ATOM 975 N N . PRO A 1 126 ? -14.184 11.519 16.760 1.00 82.25 126 PRO A N 1
ATOM 976 C CA . PRO A 1 126 ? -14.072 11.957 18.158 1.00 82.25 126 PRO A CA 1
ATOM 977 C C . PRO A 1 126 ? -15.396 11.959 18.925 1.00 82.25 126 PRO A C 1
ATOM 979 O O . PRO A 1 126 ? -15.418 11.592 20.098 1.00 82.25 126 PRO A O 1
ATOM 982 N N . ASP A 1 127 ? -16.483 12.310 18.237 1.00 81.25 127 ASP A N 1
ATOM 983 C CA . ASP A 1 127 ? -17.823 12.473 18.810 1.00 81.25 127 ASP A CA 1
ATOM 984 C C . ASP A 1 127 ? -18.787 11.345 18.404 1.00 81.25 127 ASP A C 1
ATOM 986 O O . ASP A 1 127 ? -19.999 11.474 18.574 1.00 81.25 127 ASP A O 1
ATOM 990 N N . ASP A 1 128 ? -18.266 10.246 17.848 1.00 81.19 128 ASP A N 1
ATOM 991 C CA . ASP A 1 128 ? -19.072 9.095 17.438 1.00 81.19 128 ASP A CA 1
ATOM 992 C C . ASP A 1 128 ? -19.040 8.004 18.528 1.00 81.19 128 ASP A C 1
ATOM 994 O O . ASP A 1 128 ? -17.993 7.370 18.738 1.00 81.19 128 ASP A O 1
ATOM 998 N N . PRO A 1 129 ? -20.147 7.803 19.272 1.00 64.25 129 PRO A N 1
ATOM 999 C CA . PRO A 1 129 ? -20.188 6.856 20.379 1.00 64.25 129 PRO A CA 1
ATOM 1000 C C . PRO A 1 129 ? -20.209 5.393 19.915 1.00 64.25 129 PRO A C 1
ATOM 1002 O O . PRO A 1 129 ? -19.748 4.532 20.665 1.00 64.25 129 PRO A O 1
ATOM 1005 N N . GLU A 1 130 ? -20.684 5.105 18.698 1.00 66.00 130 GLU A N 1
ATOM 1006 C CA . GLU A 1 130 ? -20.793 3.744 18.154 1.00 66.00 130 GLU A CA 1
ATOM 1007 C C . GLU A 1 130 ? -20.420 3.703 16.661 1.00 66.00 130 GLU A C 1
ATOM 1009 O O . GLU A 1 130 ? -21.276 3.479 15.800 1.00 66.00 130 GLU A O 1
ATOM 1014 N N . PRO A 1 131 ? -19.131 3.883 16.322 1.00 68.81 131 PRO A N 1
ATOM 1015 C CA . PRO A 1 131 ? -18.688 3.760 14.943 1.00 68.81 131 PRO A CA 1
ATOM 1016 C C . PRO A 1 131 ? -18.883 2.324 14.447 1.00 68.81 131 PRO A C 1
ATOM 1018 O O . PRO A 1 131 ? -18.389 1.359 15.039 1.00 68.81 131 PRO A O 1
ATOM 1021 N N . GLY A 1 132 ? -19.618 2.192 13.344 1.00 73.75 132 GLY A N 1
ATOM 1022 C CA . GLY A 1 132 ? -19.828 0.934 12.637 1.00 73.75 132 GLY A CA 1
ATOM 1023 C C . GLY A 1 132 ? -18.884 0.770 11.440 1.00 73.75 132 GLY A C 1
ATOM 1024 O O . GLY A 1 132 ? -18.355 1.754 10.916 1.00 73.75 132 GLY A O 1
ATOM 1025 N N . PRO A 1 133 ? -18.685 -0.467 10.953 1.00 86.06 133 PRO A N 1
ATOM 1026 C CA . PRO A 1 133 ? -1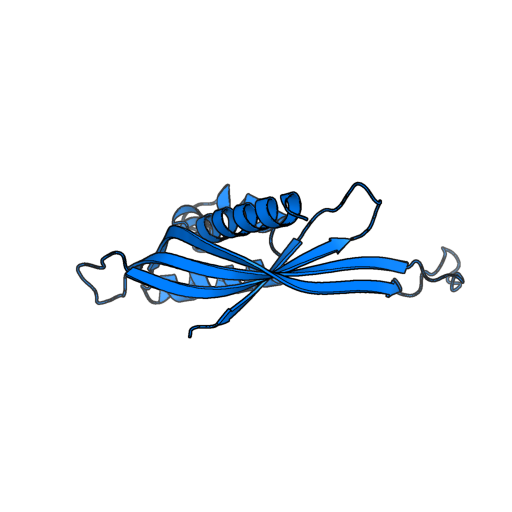7.931 -0.704 9.731 1.00 86.06 133 PRO A CA 1
ATOM 1027 C C . PRO A 1 133 ? -18.626 -0.050 8.529 1.00 86.06 133 PRO A C 1
ATOM 1029 O O . PRO A 1 133 ? -19.818 -0.246 8.295 1.00 86.06 133 PRO A O 1
ATOM 1032 N N . VAL A 1 134 ? -17.858 0.684 7.729 1.00 90.31 134 VAL A N 1
ATOM 1033 C CA . VAL A 1 134 ? -18.304 1.332 6.494 1.00 90.31 134 VAL A CA 1
ATOM 1034 C C . VAL A 1 134 ? -17.670 0.625 5.304 1.00 90.31 134 VAL A C 1
ATOM 1036 O O . VAL A 1 134 ? -16.473 0.345 5.306 1.00 90.31 134 VAL A O 1
ATOM 1039 N N . ALA A 1 135 ? -18.465 0.361 4.268 1.00 92.81 135 ALA A N 1
ATOM 1040 C CA . ALA A 1 135 ? -17.968 -0.099 2.977 1.00 92.81 135 ALA A CA 1
ATOM 1041 C C . ALA A 1 135 ? -17.829 1.096 2.024 1.00 92.81 135 ALA A C 1
ATOM 1043 O O . ALA A 1 135 ? -18.804 1.807 1.779 1.00 92.81 135 ALA A O 1
ATOM 1044 N N . LYS A 1 136 ? -16.629 1.315 1.484 1.00 91.12 136 LYS A N 1
ATOM 1045 C CA . LYS A 1 136 ? -16.333 2.398 0.538 1.00 91.12 136 LYS A CA 1
ATOM 1046 C C . LYS A 1 136 ? -15.838 1.820 -0.775 1.00 91.12 136 LYS A C 1
ATOM 1048 O O . LYS A 1 136 ? -14.886 1.044 -0.788 1.00 91.12 136 LYS A O 1
ATOM 1053 N N . GLN A 1 137 ? -16.491 2.183 -1.873 1.00 92.88 137 GLN A N 1
ATOM 1054 C CA . GLN A 1 137 ? -16.013 1.850 -3.211 1.00 92.88 137 GLN A CA 1
ATOM 1055 C C . GLN A 1 137 ? -14.967 2.874 -3.634 1.00 92.88 137 GLN A C 1
ATOM 1057 O O . GLN A 1 137 ? -15.246 4.067 -3.609 1.00 92.88 137 GLN A O 1
ATOM 1062 N N . ASN A 1 138 ? -13.790 2.399 -4.032 1.00 90.56 138 ASN A N 1
ATOM 1063 C CA . ASN A 1 138 ? -12.674 3.243 -4.432 1.00 90.56 138 ASN A CA 1
ATOM 1064 C C . ASN A 1 138 ? -12.016 2.710 -5.704 1.00 90.56 138 ASN A C 1
ATOM 1066 O O . ASN A 1 138 ? -12.090 1.520 -6.028 1.00 90.56 138 ASN A O 1
ATOM 1070 N N . VAL A 1 139 ? -11.333 3.618 -6.398 1.00 91.56 139 VAL A N 1
ATOM 1071 C CA . VAL A 1 139 ? -10.381 3.284 -7.453 1.00 91.56 139 VAL A CA 1
ATOM 1072 C C . VAL A 1 139 ? -8.996 3.720 -6.988 1.00 91.56 139 VAL A C 1
ATOM 1074 O O . VAL A 1 139 ? -8.799 4.872 -6.599 1.00 91.56 139 VAL A O 1
ATOM 1077 N N . ALA A 1 140 ? -8.043 2.793 -7.019 1.00 89.19 140 ALA A N 1
ATOM 1078 C CA . ALA A 1 140 ? -6.666 3.033 -6.603 1.00 89.19 140 ALA A CA 1
ATOM 1079 C C . ALA A 1 140 ? -5.705 2.707 -7.746 1.00 89.19 140 ALA A C 1
ATOM 1081 O O . ALA A 1 140 ? -5.811 1.641 -8.353 1.00 89.19 140 ALA A O 1
ATOM 1082 N N . ILE A 1 141 ? -4.750 3.596 -8.021 1.00 90.69 141 ILE A N 1
ATOM 1083 C CA . ILE A 1 141 ? -3.666 3.324 -8.969 1.00 90.69 141 ILE A CA 1
ATOM 1084 C C . ILE A 1 141 ? -2.378 3.140 -8.178 1.00 90.69 141 ILE A C 1
ATOM 1086 O O . ILE A 1 141 ? -1.976 4.002 -7.403 1.00 90.69 141 ILE A O 1
ATOM 1090 N N . TRP A 1 142 ? -1.739 1.987 -8.332 1.00 90.06 142 TRP A N 1
ATOM 1091 C CA . TRP A 1 142 ? -0.462 1.695 -7.686 1.00 90.06 142 TRP A CA 1
ATOM 1092 C C . TRP A 1 142 ? 0.618 1.580 -8.743 1.00 90.06 142 TRP A C 1
ATOM 1094 O O . TRP A 1 142 ? 0.444 0.887 -9.749 1.00 90.06 142 TRP A O 1
ATOM 1104 N N . GLN A 1 143 ? 1.734 2.256 -8.502 1.00 90.00 143 GLN A N 1
ATOM 1105 C CA . GLN A 1 143 ? 2.926 2.140 -9.317 1.00 90.00 143 GLN A CA 1
ATOM 1106 C C . GLN A 1 143 ? 3.893 1.171 -8.655 1.00 90.00 143 GLN A C 1
ATOM 1108 O O . GLN A 1 143 ? 4.273 1.332 -7.500 1.00 90.00 143 GLN A O 1
ATOM 1113 N N . PHE A 1 144 ? 4.277 0.158 -9.416 1.00 88.56 144 PHE A N 1
ATOM 1114 C CA . PHE A 1 144 ? 5.307 -0.800 -9.070 1.00 88.56 144 PHE A CA 1
ATOM 1115 C C . PHE A 1 144 ? 6.564 -0.392 -9.829 1.00 88.56 144 PHE A C 1
ATOM 1117 O O . PHE A 1 144 ? 6.564 -0.398 -11.060 1.00 88.56 144 PHE A O 1
ATOM 1124 N N . GLU A 1 145 ? 7.615 -0.013 -9.113 1.00 85.81 145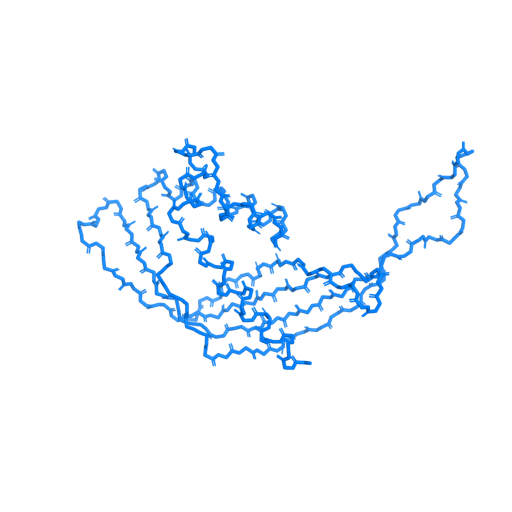 GLU A N 1
ATOM 1125 C CA . GLU A 1 145 ? 8.915 0.336 -9.684 1.00 85.81 145 GLU A CA 1
ATOM 1126 C C . GLU A 1 145 ? 9.940 -0.746 -9.352 1.00 85.81 145 GLU A C 1
ATOM 1128 O O . GLU A 1 145 ? 9.967 -1.262 -8.238 1.00 85.81 145 GLU A O 1
ATOM 1133 N N . SER A 1 146 ? 10.810 -1.075 -10.303 1.00 83.19 146 SER A N 1
ATOM 1134 C CA . SER A 1 146 ? 11.967 -1.918 -10.036 1.00 83.19 146 SER A CA 1
ATOM 1135 C C . SER A 1 146 ? 13.221 -1.446 -10.758 1.00 83.19 146 SER A C 1
ATOM 1137 O O . SER A 1 146 ? 13.166 -1.004 -11.910 1.00 83.19 146 SER A O 1
ATOM 1139 N N . LEU A 1 147 ? 14.358 -1.584 -10.071 1.00 78.94 147 LEU A N 1
ATOM 1140 C CA . LEU A 1 147 ? 15.684 -1.514 -10.673 1.00 78.94 147 LEU A CA 1
ATOM 1141 C C . LEU A 1 147 ? 15.936 -2.805 -11.451 1.00 78.94 147 LEU A C 1
ATOM 1143 O O . LEU A 1 147 ? 15.985 -3.894 -10.879 1.00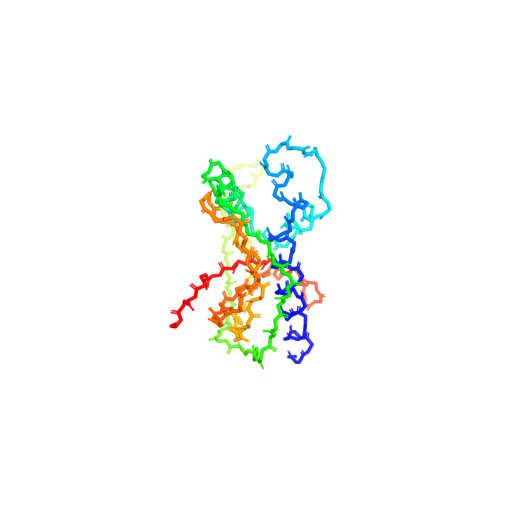 78.94 147 LEU A O 1
ATOM 1147 N N . VAL A 1 148 ? 16.153 -2.677 -12.753 1.00 74.38 148 VAL A N 1
ATOM 1148 C CA . VAL A 1 148 ? 16.470 -3.805 -13.624 1.00 74.38 148 VAL A CA 1
ATOM 1149 C C . VAL A 1 148 ? 17.948 -4.137 -13.434 1.00 74.38 148 VAL A C 1
ATOM 1151 O O . VAL A 1 148 ? 18.829 -3.593 -14.093 1.00 74.38 148 VAL A O 1
ATOM 1154 N N . THR A 1 149 ? 18.229 -4.994 -12.454 1.00 68.44 149 THR A N 1
ATOM 1155 C CA . THR A 1 149 ? 19.593 -5.462 -12.148 1.00 68.44 149 THR A CA 1
ATOM 1156 C C . THR A 1 149 ? 19.925 -6.769 -12.868 1.00 68.44 149 THR A C 1
ATOM 1158 O O . THR A 1 149 ? 21.086 -7.030 -13.180 1.00 68.44 149 THR A O 1
ATOM 1161 N N . SER A 1 150 ? 18.905 -7.574 -13.179 1.00 62.97 150 SER A N 1
ATOM 1162 C CA . SER A 1 150 ? 18.965 -8.733 -14.073 1.00 62.97 150 SER A CA 1
ATOM 1163 C C . SER A 1 150 ? 17.564 -9.045 -14.616 1.00 62.97 150 SER A C 1
ATOM 1165 O O . SER A 1 150 ? 16.573 -8.550 -14.082 1.00 62.97 150 SER A O 1
ATOM 1167 N N . LEU A 1 151 ? 17.467 -9.877 -15.660 1.00 58.75 151 LEU A N 1
ATOM 1168 C CA . LEU A 1 151 ? 16.176 -10.295 -16.232 1.00 58.75 151 LEU A CA 1
ATOM 1169 C C . LEU A 1 151 ? 15.306 -11.097 -15.242 1.00 58.75 151 LEU A C 1
ATOM 1171 O O . LEU A 1 151 ? 14.086 -11.101 -15.388 1.00 58.75 151 LEU A O 1
ATOM 1175 N N . ASP A 1 152 ? 15.925 -11.718 -14.230 1.00 54.34 152 ASP A N 1
ATOM 1176 C CA . ASP A 1 152 ? 15.270 -12.644 -13.297 1.00 54.34 152 ASP A CA 1
ATOM 1177 C C . ASP A 1 152 ? 15.117 -12.085 -11.867 1.00 54.34 152 ASP A C 1
ATOM 1179 O O . ASP A 1 152 ? 14.418 -12.678 -11.046 1.00 54.34 152 ASP A O 1
ATOM 1183 N N . ALA A 1 153 ? 15.742 -10.944 -11.549 1.00 54.97 153 ALA A N 1
ATOM 1184 C CA . ALA A 1 153 ? 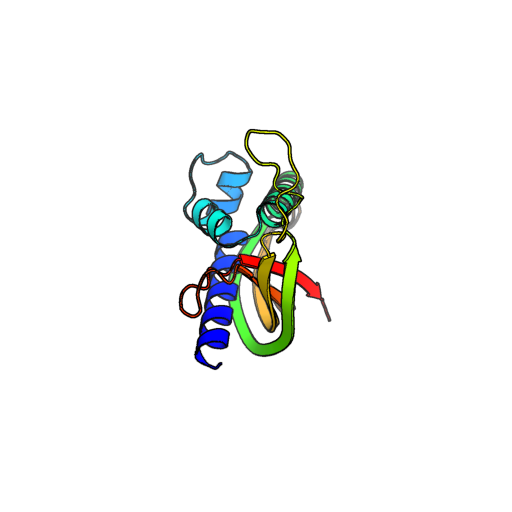15.678 -10.314 -10.228 1.00 54.97 153 ALA A CA 1
ATOM 1185 C C . ALA A 1 153 ? 15.047 -8.921 -10.327 1.00 54.97 153 ALA A C 1
ATOM 1187 O O . ALA A 1 153 ? 15.713 -7.936 -10.649 1.00 54.97 153 ALA A O 1
ATOM 1188 N N . ILE A 1 154 ? 13.746 -8.866 -10.046 1.00 60.50 154 ILE A N 1
ATOM 1189 C CA . ILE A 1 154 ? 12.950 -7.641 -10.038 1.00 60.50 154 ILE A CA 1
ATOM 1190 C C . ILE A 1 154 ? 12.440 -7.428 -8.609 1.00 60.50 154 ILE A C 1
ATOM 1192 O O . ILE A 1 154 ? 11.474 -8.060 -8.180 1.00 60.50 154 ILE A O 1
ATOM 1196 N N . GLU A 1 155 ? 13.113 -6.561 -7.852 1.00 66.62 155 GLU A N 1
ATOM 1197 C CA . GLU A 1 155 ? 12.627 -6.102 -6.546 1.00 66.62 155 GLU A CA 1
ATOM 1198 C C . GLU A 1 155 ? 11.655 -4.943 -6.765 1.00 66.62 155 GLU A C 1
ATOM 1200 O O . GLU A 1 155 ? 12.056 -3.871 -7.223 1.00 66.62 155 GLU A O 1
ATOM 1205 N N . TRP A 1 156 ? 10.371 -5.172 -6.493 1.00 74.44 156 TRP A N 1
ATOM 1206 C CA . TRP A 1 156 ? 9.327 -4.169 -6.683 1.00 74.44 156 TRP A CA 1
ATOM 1207 C C . TRP A 1 156 ? 9.177 -3.285 -5.447 1.00 74.44 156 TRP A C 1
ATOM 1209 O O . TRP A 1 156 ? 8.938 -3.782 -4.348 1.00 74.44 156 TRP A O 1
ATOM 1219 N N . ARG A 1 157 ? 9.236 -1.971 -5.649 1.00 75.06 157 ARG A N 1
ATOM 1220 C CA . ARG A 1 157 ? 8.786 -0.958 -4.694 1.00 75.06 157 ARG A CA 1
ATOM 1221 C C . ARG A 1 157 ? 7.443 -0.409 -5.125 1.00 75.06 157 ARG A C 1
ATOM 1223 O O . ARG A 1 157 ? 7.174 -0.283 -6.318 1.00 75.06 157 ARG A O 1
ATOM 1230 N N . ILE A 1 158 ? 6.608 -0.094 -4.149 1.00 77.88 158 ILE A N 1
ATOM 1231 C CA . ILE A 1 158 ? 5.258 0.396 -4.375 1.00 77.88 158 ILE A CA 1
ATOM 1232 C C . ILE A 1 158 ? 5.195 1.873 -4.024 1.00 77.88 158 ILE A C 1
ATOM 1234 O O . ILE A 1 158 ? 5.445 2.277 -2.887 1.00 77.88 158 ILE A O 1
ATOM 1238 N N . GLU A 1 159 ? 4.773 2.653 -5.006 1.00 74.44 159 GLU A N 1
ATOM 1239 C CA . GLU A 1 159 ? 4.340 4.026 -4.838 1.00 74.44 159 GLU A CA 1
ATOM 1240 C C . GLU A 1 159 ? 2.810 4.068 -5.028 1.00 74.44 159 GLU A C 1
ATOM 1242 O O . GLU A 1 159 ? 2.309 3.920 -6.151 1.00 74.44 159 GLU A O 1
ATOM 1247 N N . PRO A 1 160 ? 2.024 4.196 -3.944 1.00 61.91 160 PRO A N 1
ATOM 1248 C CA . PRO A 1 160 ? 0.579 4.337 -4.056 1.00 61.91 160 PRO A CA 1
ATOM 1249 C C . PRO A 1 160 ? 0.247 5.732 -4.609 1.00 61.91 160 PRO A C 1
ATOM 1251 O O . PRO A 1 160 ? 0.364 6.741 -3.916 1.00 61.91 160 PRO A O 1
ATOM 1254 N N . LEU A 1 161 ? -0.182 5.790 -5.869 1.00 52.78 161 LEU A N 1
ATOM 1255 C CA . LEU A 1 161 ? -0.549 7.018 -6.571 1.00 52.78 161 LEU A CA 1
ATOM 1256 C C . LEU A 1 161 ? -2.057 7.246 -6.454 1.00 52.78 161 LEU A C 1
ATOM 1258 O O . LEU A 1 161 ? -2.829 6.832 -7.310 1.00 52.78 161 LEU A O 1
ATOM 1262 N N . ASN A 1 162 ? -2.448 7.975 -5.407 1.00 53.81 162 ASN A N 1
ATOM 1263 C CA . ASN A 1 162 ? -3.782 8.541 -5.185 1.00 53.81 162 ASN A CA 1
ATOM 1264 C C . ASN A 1 162 ? -4.952 7.534 -5.083 1.00 53.81 162 ASN A C 1
ATOM 1266 O O . ASN A 1 162 ? -5.242 6.739 -5.976 1.00 53.81 162 ASN A O 1
ATOM 1270 N N . LEU A 1 163 ? -5.727 7.658 -4.003 1.00 45.34 163 LEU A N 1
ATOM 1271 C CA . LEU A 1 163 ? -7.105 7.169 -3.964 1.00 45.34 163 LEU A CA 1
ATOM 1272 C C . LEU A 1 163 ? -7.967 8.186 -4.718 1.00 45.34 163 LEU A C 1
ATOM 1274 O O . LEU A 1 163 ? -8.107 9.323 -4.271 1.00 45.34 163 LEU A O 1
ATOM 1278 N N . VAL A 1 164 ? -8.523 7.805 -5.866 1.00 38.69 164 VAL A N 1
ATOM 1279 C CA . VAL A 1 164 ? -9.500 8.644 -6.567 1.00 38.69 164 VAL A CA 1
ATOM 1280 C C . VAL A 1 164 ? -10.882 8.196 -6.102 1.00 38.69 164 VAL A C 1
ATOM 1282 O O . VAL A 1 164 ? -11.327 7.096 -6.433 1.00 38.69 164 VAL A O 1
ATOM 1285 N N . SER A 1 165 ? -11.563 9.026 -5.307 1.00 38.25 165 SER A N 1
ATOM 1286 C CA . SER A 1 165 ? -12.976 8.799 -4.988 1.00 38.25 165 SER A CA 1
ATOM 1287 C C . SER A 1 165 ? -13.816 9.112 -6.228 1.00 38.25 165 SER A C 1
ATOM 1289 O O . SER A 1 165 ? -13.664 10.199 -6.793 1.00 38.25 165 SER A O 1
ATOM 1291 N N . ARG A 1 166 ? -14.680 8.186 -6.656 1.00 35.72 166 ARG A N 1
ATOM 1292 C CA . ARG A 1 166 ? -15.758 8.505 -7.605 1.00 35.72 166 ARG A CA 1
ATOM 1293 C C . ARG A 1 166 ? -16.941 9.135 -6.888 1.00 35.72 166 ARG A C 1
ATOM 1295 O O . ARG A 1 166 ? -17.210 8.714 -5.742 1.00 35.72 166 ARG A O 1
#

Foldseek 3Di:
DVVVQVVVVVCVFLLVQLLQAPQVLCCLCVVDVDDPSLVVNVQAADPVQSVVSSVVSNVCVVQVKHKHFPGKDWPDKDWPDKDKDWAFDPFDQDPVRDGDPDGDTWIKIKTKMKTFMWTFMFIDHPPDPDTDTDIATWIWIKIWMFTCPDPPDTRTHIDTDDTDHD

pLDDT: mean 83.15, std 14.52, range [35.72, 97.06]